Protein AF-A0A961L2D4-F1 (afdb_monomer_lite)

Structure (mmCIF, N/CA/C/O backbone):
data_AF-A0A961L2D4-F1
#
_entry.id   AF-A0A961L2D4-F1
#
loop_
_atom_site.group_PDB
_atom_site.id
_atom_site.type_symbol
_atom_site.label_atom_id
_atom_site.label_alt_id
_atom_site.label_comp_id
_atom_site.label_asym_id
_atom_site.label_entity_id
_atom_site.label_seq_id
_atom_site.pdbx_PDB_ins_code
_atom_site.Cartn_x
_atom_site.Cartn_y
_atom_site.Cartn_z
_atom_site.occupancy
_atom_site.B_iso_or_equiv
_atom_site.auth_seq_id
_atom_site.auth_comp_id
_atom_site.auth_asym_id
_atom_site.auth_atom_id
_atom_site.pdbx_PDB_model_num
ATOM 1 N N . MET A 1 1 ? 41.722 19.136 -21.940 1.00 63.66 1 MET A N 1
ATOM 2 C CA . MET A 1 1 ? 40.321 19.540 -21.695 1.00 63.66 1 MET A CA 1
ATOM 3 C C . MET A 1 1 ? 39.456 18.345 -22.077 1.00 63.66 1 MET A C 1
ATOM 5 O O . MET A 1 1 ? 39.375 18.040 -23.257 1.00 63.66 1 MET A O 1
ATOM 9 N N . ALA A 1 2 ? 38.974 17.570 -21.103 1.00 71.12 2 ALA A N 1
ATOM 10 C CA . ALA A 1 2 ? 38.171 16.370 -21.351 1.00 71.12 2 ALA A CA 1
ATOM 11 C C . ALA A 1 2 ? 36.690 16.747 -21.249 1.00 71.12 2 ALA A C 1
ATOM 13 O O . ALA A 1 2 ? 36.273 17.305 -20.235 1.00 71.12 2 ALA A O 1
ATOM 14 N N . TYR A 1 3 ? 35.920 16.497 -22.305 1.00 70.62 3 TYR A N 1
ATOM 15 C CA . TYR A 1 3 ? 34.476 16.712 -22.280 1.00 70.62 3 TYR A CA 1
ATOM 16 C C . TYR A 1 3 ? 33.825 15.609 -21.437 1.00 70.62 3 TYR A C 1
ATOM 18 O O . TYR A 1 3 ? 34.199 14.445 -21.594 1.00 70.62 3 TYR A O 1
ATOM 26 N N . PRO A 1 4 ? 32.879 15.931 -20.537 1.00 74.56 4 PRO A N 1
ATOM 27 C CA . PRO A 1 4 ? 32.135 14.900 -19.838 1.00 74.56 4 PRO A CA 1
ATOM 28 C C . PRO A 1 4 ? 31.274 14.162 -20.860 1.00 74.56 4 PRO A C 1
ATOM 30 O O . PRO A 1 4 ? 30.422 14.760 -21.519 1.00 74.56 4 PRO A O 1
ATOM 33 N N . GLU A 1 5 ? 31.507 12.862 -21.006 1.00 71.25 5 GLU A N 1
ATOM 34 C CA . GLU A 1 5 ? 30.632 12.015 -21.801 1.00 71.25 5 GLU A CA 1
ATOM 35 C C . GLU A 1 5 ? 29.246 12.020 -21.162 1.00 71.25 5 GLU A C 1
ATOM 37 O O . GLU A 1 5 ? 29.031 11.496 -20.064 1.00 71.25 5 GLU A O 1
ATOM 42 N N . ILE A 1 6 ? 28.297 12.664 -21.839 1.00 71.88 6 ILE A N 1
ATOM 43 C CA . ILE A 1 6 ? 26.898 12.655 -21.439 1.00 71.88 6 ILE A CA 1
ATOM 44 C C . ILE A 1 6 ? 26.417 11.217 -21.618 1.00 71.88 6 ILE A C 1
ATOM 46 O O . ILE A 1 6 ? 26.108 10.781 -22.724 1.00 71.88 6 ILE A O 1
ATOM 50 N N . ARG A 1 7 ? 26.370 10.463 -20.517 1.00 68.69 7 ARG A N 1
ATOM 51 C CA . ARG A 1 7 ? 25.715 9.157 -20.479 1.00 68.69 7 ARG A CA 1
ATOM 52 C C . ARG A 1 7 ? 24.228 9.379 -20.722 1.00 68.69 7 ARG A C 1
ATOM 54 O O . ARG A 1 7 ? 23.488 9.740 -19.810 1.00 68.69 7 ARG A O 1
ATOM 61 N N . THR A 1 8 ? 23.789 9.182 -21.957 1.00 67.69 8 THR A N 1
ATOM 62 C CA . THR A 1 8 ? 22.372 9.131 -22.295 1.00 67.69 8 THR A CA 1
ATOM 63 C C . THR A 1 8 ? 21.786 7.880 -21.648 1.00 67.69 8 THR A C 1
ATOM 65 O O . THR A 1 8 ? 21.996 6.755 -22.098 1.00 67.69 8 THR A O 1
ATOM 68 N N . ALA A 1 9 ? 21.082 8.058 -20.528 1.00 67.31 9 ALA A N 1
ATOM 69 C CA . ALA A 1 9 ? 20.264 6.987 -19.982 1.00 67.31 9 ALA A CA 1
ATOM 70 C C . ALA A 1 9 ? 19.214 6.606 -21.042 1.00 67.31 9 ALA A C 1
ATOM 72 O O . ALA A 1 9 ? 18.616 7.505 -21.645 1.00 67.31 9 ALA A O 1
ATOM 73 N N . PRO A 1 10 ? 18.985 5.309 -21.304 1.00 69.31 10 PRO A N 1
ATOM 74 C CA . PRO A 1 10 ? 17.974 4.900 -22.264 1.00 69.31 10 PRO A CA 1
ATOM 75 C C . PRO A 1 10 ? 16.616 5.440 -21.812 1.00 69.31 10 PRO A C 1
ATOM 77 O O . PRO A 1 10 ? 16.171 5.176 -20.693 1.00 69.31 10 PRO A O 1
ATOM 80 N N . SER A 1 11 ? 15.970 6.222 -22.680 1.00 67.56 11 SER A N 1
ATOM 81 C CA . SER A 1 11 ? 14.619 6.711 -22.424 1.00 67.56 11 SER A CA 1
ATOM 82 C C . SER A 1 11 ? 13.685 5.505 -22.295 1.00 67.56 11 SER A C 1
ATOM 84 O O . SER A 1 11 ? 13.675 4.655 -23.195 1.00 67.56 11 SER A O 1
ATOM 86 N N . PRO A 1 12 ? 12.927 5.372 -21.192 1.00 72.19 12 PRO A N 1
ATOM 87 C CA . PRO A 1 12 ? 11.986 4.279 -21.044 1.00 72.19 12 PRO A CA 1
ATOM 88 C C . PRO A 1 12 ? 10.950 4.384 -22.161 1.00 72.19 12 PRO A C 1
ATOM 90 O O . PRO A 1 12 ? 10.169 5.333 -22.224 1.00 72.19 12 PRO A O 1
ATOM 93 N N . GLY A 1 13 ? 10.954 3.393 -23.052 1.00 85.06 13 GLY A N 1
ATOM 94 C CA . GLY A 1 13 ? 9.979 3.314 -24.130 1.00 85.06 13 GLY A CA 1
ATOM 95 C C . GLY A 1 13 ? 8.539 3.291 -23.595 1.00 85.06 13 GLY A C 1
ATOM 96 O O . GLY A 1 13 ? 8.302 2.991 -22.419 1.00 85.06 13 GLY A O 1
ATOM 97 N N . PRO A 1 14 ? 7.542 3.545 -24.453 1.00 85.94 14 PRO A N 1
ATOM 98 C CA . PRO A 1 14 ? 6.137 3.680 -24.051 1.00 85.94 14 PRO A CA 1
ATOM 99 C C . PRO A 1 14 ? 5.602 2.473 -23.257 1.00 85.94 14 PRO A C 1
ATOM 101 O O . PRO A 1 14 ? 4.789 2.637 -22.349 1.00 85.94 14 PRO A O 1
ATOM 104 N N . VAL A 1 15 ? 6.114 1.267 -23.520 1.00 85.56 15 VAL A N 1
ATOM 105 C CA . VAL A 1 15 ? 5.776 0.037 -22.779 1.00 85.56 15 VAL A CA 1
ATOM 106 C C . VAL A 1 15 ? 6.269 0.078 -21.323 1.00 85.56 15 VAL A C 1
ATOM 108 O O . VAL A 1 15 ? 5.560 -0.337 -20.401 1.00 85.56 15 VAL A O 1
ATOM 111 N N . ALA A 1 16 ? 7.468 0.614 -21.081 1.00 85.69 16 ALA A N 1
ATOM 112 C CA . ALA A 1 16 ? 8.013 0.774 -19.734 1.00 85.69 16 ALA A CA 1
ATOM 113 C C . ALA A 1 16 ? 7.207 1.812 -18.934 1.00 85.69 16 ALA A C 1
ATOM 115 O O . ALA A 1 16 ? 6.898 1.594 -17.763 1.00 85.69 16 ALA A O 1
ATOM 116 N N . LEU A 1 17 ? 6.770 2.894 -19.586 1.00 86.00 17 LEU A N 1
ATOM 117 C CA . LEU A 1 17 ? 5.888 3.883 -18.966 1.00 86.00 17 LEU A CA 1
ATOM 118 C C . LEU A 1 17 ? 4.511 3.288 -18.629 1.00 86.00 17 LEU A C 1
ATOM 120 O O . LEU A 1 17 ? 4.030 3.428 -17.502 1.00 86.00 17 LEU A O 1
ATOM 124 N N . ALA A 1 18 ? 3.899 2.572 -19.575 1.00 87.56 18 ALA A N 1
ATOM 125 C CA . ALA A 1 18 ? 2.601 1.931 -19.379 1.00 87.56 18 ALA A CA 1
ATOM 126 C C . ALA A 1 18 ? 2.636 0.900 -18.241 1.00 87.56 18 ALA A C 1
ATOM 128 O O . ALA A 1 18 ? 1.739 0.870 -17.398 1.00 87.56 18 ALA A O 1
ATOM 129 N N . SER A 1 19 ? 3.696 0.091 -18.159 1.00 89.38 19 SER A N 1
ATOM 130 C CA . SER A 1 19 ? 3.861 -0.888 -17.078 1.00 89.38 19 SER A CA 1
ATOM 131 C C . SER A 1 19 ? 4.108 -0.228 -15.716 1.00 89.38 19 SER A C 1
ATOM 133 O O . SER A 1 19 ? 3.552 -0.677 -14.708 1.00 89.38 19 SER A O 1
ATOM 135 N N . ALA A 1 20 ? 4.855 0.879 -15.662 1.00 86.19 20 ALA A N 1
ATOM 136 C CA . ALA A 1 20 ? 5.017 1.671 -14.444 1.00 86.19 20 ALA A CA 1
ATOM 137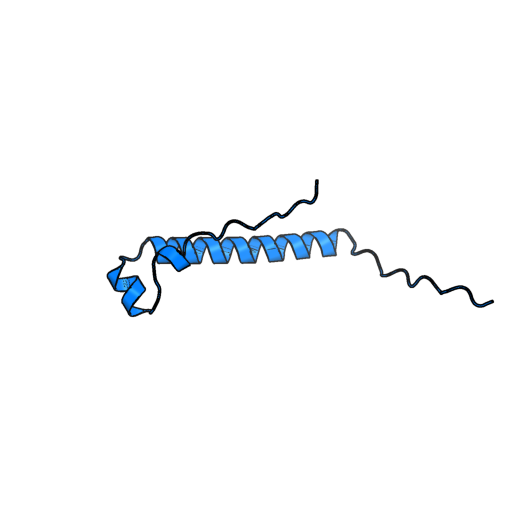 C C . ALA A 1 20 ? 3.679 2.262 -13.962 1.00 86.19 20 ALA A C 1
ATOM 139 O O . ALA A 1 20 ? 3.357 2.176 -12.771 1.00 86.19 20 ALA A O 1
ATOM 140 N N . LEU A 1 21 ? 2.868 2.788 -14.885 1.00 87.56 21 LEU A N 1
ATOM 141 C CA . LEU A 1 21 ? 1.540 3.319 -14.588 1.00 87.56 21 LEU A CA 1
ATOM 142 C C . LEU A 1 21 ? 0.582 2.215 -14.126 1.00 87.56 21 LEU A C 1
ATOM 144 O O . LEU A 1 21 ? -0.084 2.371 -13.103 1.00 87.56 21 LEU A O 1
ATOM 148 N N . ALA A 1 22 ? 0.565 1.069 -14.811 1.00 89.19 22 ALA A N 1
ATOM 149 C CA . ALA A 1 22 ? -0.253 -0.083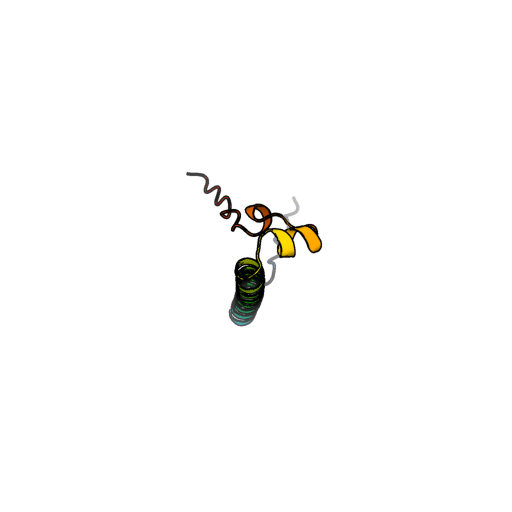 -14.441 1.00 89.19 22 ALA A CA 1
ATOM 150 C C . ALA A 1 22 ? 0.099 -0.606 -13.040 1.00 89.19 22 ALA A C 1
ATOM 152 O O . ALA A 1 22 ? -0.792 -0.844 -12.223 1.00 89.19 22 ALA A O 1
ATOM 153 N N . ARG A 1 23 ? 1.396 -0.715 -12.717 1.00 88.50 23 ARG A N 1
ATOM 154 C CA . ARG A 1 23 ? 1.878 -1.066 -11.370 1.00 88.50 23 ARG A CA 1
ATOM 155 C C . ARG A 1 23 ? 1.383 -0.080 -10.318 1.00 88.50 23 ARG A C 1
ATOM 157 O O . ARG A 1 23 ? 0.860 -0.496 -9.284 1.00 88.50 23 ARG A O 1
ATOM 164 N N . ARG A 1 24 ? 1.521 1.223 -10.583 1.00 90.31 24 ARG A N 1
ATOM 165 C CA . ARG A 1 24 ? 1.067 2.274 -9.663 1.00 90.31 24 ARG A CA 1
ATOM 166 C C . ARG A 1 24 ? -0.444 2.217 -9.460 1.00 90.31 24 ARG A C 1
ATOM 168 O O . ARG A 1 24 ? -0.907 2.286 -8.323 1.00 90.31 24 ARG A O 1
ATOM 175 N N . TRP A 1 25 ? -1.206 2.044 -10.537 1.00 84.50 25 TRP A N 1
ATOM 176 C CA . TRP A 1 25 ? -2.658 1.928 -10.479 1.00 84.50 25 TRP A CA 1
ATOM 177 C C . TRP A 1 25 ? -3.102 0.684 -9.708 1.00 84.50 25 TRP A C 1
ATOM 179 O O . TRP A 1 25 ? -3.995 0.771 -8.865 1.00 84.50 25 TRP A O 1
ATOM 189 N N . ARG A 1 26 ? -2.433 -0.456 -9.913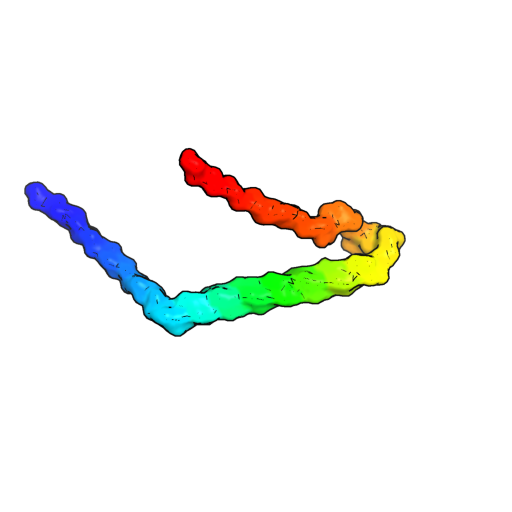 1.00 88.75 26 ARG A N 1
ATOM 190 C CA . ARG A 1 26 ? -2.707 -1.696 -9.178 1.00 88.75 26 ARG A CA 1
ATOM 191 C C . ARG A 1 26 ? -2.447 -1.526 -7.683 1.00 88.75 26 ARG A C 1
ATOM 193 O O . ARG A 1 26 ? -3.339 -1.837 -6.895 1.00 88.75 26 ARG A O 1
ATOM 200 N N . ALA A 1 27 ? -1.313 -0.941 -7.296 1.00 86.69 27 ALA A N 1
ATOM 201 C CA . ALA A 1 27 ? -1.017 -0.622 -5.897 1.00 86.69 27 ALA A CA 1
ATOM 202 C C . ALA A 1 27 ? -2.077 0.312 -5.288 1.00 86.69 27 ALA A C 1
ATOM 204 O O . ALA A 1 27 ? -2.591 0.057 -4.199 1.00 86.69 27 ALA A O 1
ATOM 205 N N . TRP A 1 28 ? -2.486 1.347 -6.026 1.00 80.06 28 TRP A N 1
ATOM 206 C CA . TRP A 1 28 ? -3.536 2.261 -5.580 1.00 80.06 28 TRP A CA 1
ATOM 207 C C . TRP A 1 28 ? -4.904 1.577 -5.446 1.00 80.06 28 TRP A C 1
ATOM 209 O O . TRP A 1 28 ? -5.654 1.848 -4.508 1.00 80.06 28 TRP A O 1
ATOM 219 N N . SER A 1 29 ? -5.243 0.667 -6.361 1.00 84.25 29 SER A N 1
ATOM 220 C CA . SER A 1 29 ? -6.479 -0.117 -6.300 1.00 84.25 29 SER A CA 1
ATOM 221 C C . SER A 1 29 ? -6.501 -1.064 -5.096 1.00 84.25 29 SER A C 1
ATOM 223 O O . SER A 1 29 ? -7.509 -1.116 -4.390 1.00 84.25 29 SER A O 1
ATOM 225 N N . MET A 1 30 ? -5.378 -1.733 -4.805 1.00 86.12 30 MET A N 1
ATOM 226 C CA . MET A 1 30 ? -5.223 -2.601 -3.636 1.00 86.12 30 MET A CA 1
ATOM 227 C C . MET A 1 30 ? -5.348 -1.798 -2.344 1.00 86.12 30 MET A C 1
ATOM 229 O O . MET A 1 30 ? -6.156 -2.150 -1.488 1.00 86.12 30 MET A O 1
ATOM 233 N N . ALA A 1 31 ? -4.648 -0.665 -2.244 1.00 82.56 31 ALA A N 1
ATOM 234 C CA . ALA A 1 31 ? -4.742 0.225 -1.091 1.00 82.56 31 ALA A CA 1
ATOM 235 C C . ALA A 1 31 ? -6.176 0.734 -0.873 1.00 82.56 31 ALA A C 1
ATOM 237 O O . ALA A 1 31 ? -6.674 0.728 0.249 1.00 82.56 31 ALA A O 1
ATOM 238 N N . ARG A 1 32 ? -6.893 1.123 -1.937 1.00 83.50 32 ARG A N 1
ATOM 239 C CA . ARG A 1 32 ? -8.308 1.520 -1.831 1.00 83.50 32 ARG A CA 1
ATOM 240 C C . ARG A 1 32 ? -9.210 0.384 -1.365 1.00 83.50 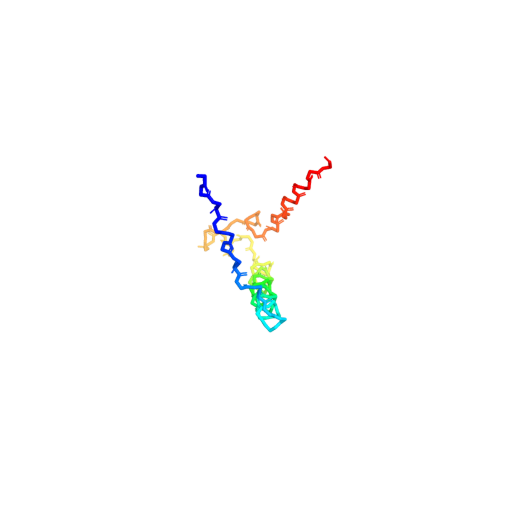32 ARG A C 1
ATOM 242 O O . ARG A 1 32 ? -10.130 0.636 -0.591 1.00 83.50 32 ARG A O 1
ATOM 249 N N . ARG 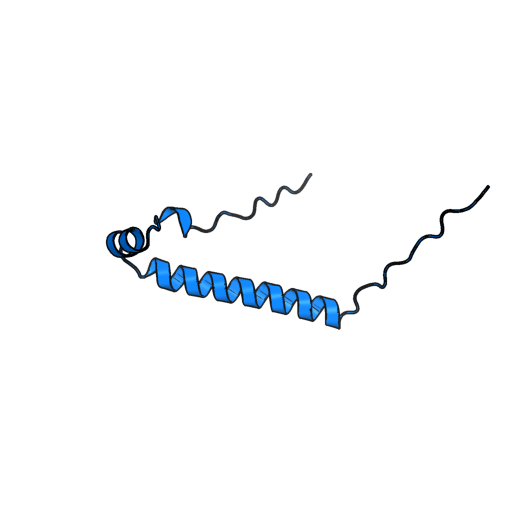A 1 33 ? -8.981 -0.844 -1.836 1.00 84.56 33 ARG A N 1
ATOM 250 C CA . ARG A 1 33 ? -9.769 -2.013 -1.424 1.00 84.56 33 ARG A CA 1
ATOM 251 C C . ARG A 1 33 ? -9.517 -2.355 0.044 1.00 84.56 33 ARG A C 1
ATOM 253 O O . ARG A 1 33 ? -10.484 -2.537 0.773 1.00 84.56 33 ARG A O 1
ATOM 260 N N . ALA A 1 34 ? -8.258 -2.338 0.480 1.00 82.00 34 ALA A N 1
ATOM 261 C CA . ALA A 1 34 ? -7.883 -2.511 1.881 1.00 82.00 34 ALA A CA 1
ATOM 262 C C . ALA A 1 34 ? -8.528 -1.437 2.771 1.00 82.00 34 ALA A C 1
ATOM 264 O O . ALA A 1 34 ? -9.203 -1.765 3.739 1.00 82.00 34 ALA A O 1
ATOM 265 N N . ARG A 1 35 ? -8.441 -0.156 2.386 1.00 80.62 35 ARG A N 1
ATOM 266 C CA . ARG A 1 35 ? -9.108 0.935 3.117 1.00 80.62 35 ARG A CA 1
ATOM 267 C C . ARG A 1 35 ? -10.623 0.777 3.169 1.00 80.62 35 ARG A C 1
ATOM 269 O O . ARG A 1 35 ? -11.213 1.075 4.195 1.00 80.62 35 ARG A O 1
ATOM 276 N N . ARG A 1 36 ? -11.274 0.318 2.093 1.00 81.19 36 ARG A N 1
ATOM 277 C CA . ARG A 1 36 ? -12.721 0.033 2.111 1.00 81.19 36 ARG A CA 1
ATOM 278 C C . ARG A 1 36 ? -13.072 -1.098 3.072 1.00 81.19 36 ARG A C 1
ATOM 280 O O . ARG A 1 36 ? -14.043 -0.955 3.801 1.00 81.19 36 ARG A O 1
ATOM 287 N N . ALA A 1 37 ? -12.280 -2.169 3.093 1.00 81.31 37 ALA A N 1
ATOM 288 C CA . ALA A 1 37 ? -12.465 -3.258 4.047 1.00 81.31 37 ALA A CA 1
ATOM 289 C C . ALA A 1 37 ? -12.321 -2.755 5.494 1.00 81.31 37 ALA A C 1
ATOM 291 O O . ALA A 1 37 ? -13.194 -3.003 6.315 1.00 81.31 37 ALA A O 1
ATOM 292 N N . LEU A 1 38 ? -11.291 -1.949 5.772 1.00 78.44 38 LEU A N 1
ATOM 293 C CA . LEU A 1 38 ? -11.057 -1.357 7.093 1.00 78.44 38 LEU A CA 1
ATOM 294 C C . LEU A 1 38 ? -12.108 -0.300 7.481 1.00 78.44 38 LEU A C 1
ATOM 296 O O . LEU A 1 38 ? -12.470 -0.188 8.647 1.00 78.44 38 LEU A O 1
ATOM 300 N N . ARG A 1 39 ? -12.643 0.465 6.522 1.00 77.06 39 ARG A N 1
ATOM 301 C CA . ARG A 1 39 ? -13.753 1.406 6.763 1.00 77.06 39 ARG A CA 1
ATOM 302 C C . ARG A 1 39 ? -15.048 0.702 7.159 1.00 77.06 39 ARG A C 1
ATOM 304 O O . ARG A 1 39 ? -15.844 1.303 7.866 1.00 77.06 39 ARG A O 1
ATOM 311 N N . GLY A 1 40 ? -15.252 -0.537 6.714 1.00 78.31 40 GLY A N 1
ATOM 312 C CA . GLY A 1 40 ? -16.391 -1.357 7.127 1.00 78.31 40 GLY A CA 1
ATOM 313 C C . GLY A 1 40 ? -16.272 -1.917 8.548 1.00 78.31 40 GLY A C 1
ATOM 314 O O . GLY A 1 40 ? -17.268 -2.384 9.090 1.00 78.31 40 GLY A O 1
ATOM 315 N N . LEU A 1 41 ? -15.084 -1.870 9.160 1.00 80.75 41 LEU A N 1
ATOM 316 C CA . LEU A 1 41 ? -14.872 -2.318 10.536 1.00 80.75 41 LEU A CA 1
ATOM 317 C C . LEU A 1 41 ? -15.282 -1.232 11.535 1.00 80.75 41 LEU A C 1
ATOM 319 O O . LEU A 1 41 ? -15.058 -0.040 11.303 1.00 80.75 41 LEU A O 1
ATOM 323 N N . SER A 1 42 ? -15.853 -1.643 12.668 1.00 77.38 42 SER A N 1
ATOM 324 C CA . SER A 1 42 ? -16.121 -0.751 13.803 1.00 77.38 42 SER A CA 1
ATOM 325 C C . SER A 1 42 ? -14.808 -0.280 14.448 1.00 77.38 42 SER A C 1
ATOM 327 O O . SER A 1 42 ? -13.762 -0.900 14.256 1.00 77.38 42 SER A O 1
ATOM 329 N N . ASP A 1 43 ? -14.841 0.811 15.219 1.00 78.88 43 ASP A N 1
ATOM 330 C CA . ASP A 1 43 ? -13.637 1.319 15.901 1.00 78.88 43 ASP A CA 1
ATOM 331 C C . ASP A 1 43 ? -13.048 0.292 16.878 1.00 78.88 43 ASP A C 1
ATOM 333 O O . ASP A 1 43 ? -11.831 0.191 17.006 1.00 78.88 43 ASP A O 1
ATOM 337 N N . ALA A 1 44 ? -13.899 -0.520 17.513 1.00 79.00 44 ALA A N 1
ATOM 338 C CA . ALA A 1 44 ? -13.466 -1.603 18.389 1.00 79.00 44 ALA A CA 1
ATOM 339 C C . ALA A 1 44 ? -12.688 -2.681 17.617 1.00 79.00 44 ALA A C 1
ATOM 341 O O . ALA A 1 44 ? -11.616 -3.092 18.051 1.00 79.00 44 ALA A O 1
ATOM 342 N N . SER A 1 45 ? -13.180 -3.085 16.442 1.00 82.44 45 SER A N 1
ATOM 343 C CA . SER A 1 45 ? -12.500 -4.068 15.589 1.00 82.44 45 SER A CA 1
ATOM 344 C C . SER A 1 45 ? -11.197 -3.537 14.990 1.00 82.44 45 SER A C 1
ATOM 346 O O . SER A 1 45 ? -10.269 -4.308 14.781 1.00 82.44 45 SER A O 1
ATOM 348 N N . LEU A 1 46 ? -11.102 -2.232 14.713 1.00 85.50 46 LEU A N 1
ATOM 349 C CA . LEU A 1 46 ? -9.835 -1.616 14.312 1.00 85.50 46 LEU A CA 1
ATOM 350 C C . LEU A 1 46 ? -8.823 -1.606 15.457 1.00 85.50 46 LEU A C 1
ATOM 352 O O . LEU A 1 46 ? -7.657 -1.934 15.252 1.00 85.50 46 LEU A O 1
ATOM 356 N N . ARG A 1 47 ? -9.280 -1.274 16.663 1.00 84.88 47 ARG A N 1
ATOM 357 C CA . ARG A 1 47 ? -8.431 -1.210 17.851 1.00 84.88 47 ARG A CA 1
ATOM 358 C C . ARG A 1 47 ? -7.889 -2.581 18.253 1.00 84.88 47 ARG A C 1
ATOM 360 O O . ARG A 1 47 ? -6.756 -2.659 18.712 1.00 84.88 47 ARG A O 1
ATOM 367 N N . ASP A 1 48 ? -8.661 -3.639 18.023 1.00 89.12 48 ASP A N 1
ATOM 368 C CA . ASP A 1 48 ? -8.247 -5.030 18.244 1.00 89.12 48 ASP A CA 1
ATOM 369 C C . ASP A 1 48 ? -7.031 -5.428 17.385 1.00 89.12 48 ASP A C 1
ATOM 371 O O . ASP A 1 48 ? -6.098 -6.064 17.863 1.00 89.12 48 ASP A O 1
ATOM 375 N N . ILE A 1 49 ? -6.969 -4.946 16.139 1.00 84.88 49 ILE A N 1
ATOM 376 C CA . ILE A 1 49 ? -5.808 -5.124 15.247 1.00 84.88 49 ILE A CA 1
ATOM 377 C C . ILE A 1 49 ? -4.754 -4.012 15.395 1.00 84.88 49 ILE A C 1
ATOM 379 O O . ILE A 1 49 ? -3.865 -3.884 14.552 1.00 84.88 49 ILE A O 1
ATOM 383 N N . GLY A 1 50 ? -4.850 -3.197 16.452 1.00 85.06 50 GLY A N 1
ATOM 384 C CA . GLY A 1 50 ? -3.900 -2.127 16.763 1.00 85.06 50 GLY A CA 1
ATOM 385 C C . GLY A 1 50 ? -3.947 -0.929 15.810 1.00 85.06 50 GLY A C 1
ATOM 386 O O . GLY A 1 50 ? -2.969 -0.192 15.722 1.00 85.06 50 GLY A O 1
ATOM 387 N N . LEU A 1 51 ? -5.050 -0.738 15.081 1.00 84.31 51 LEU A N 1
ATOM 388 C CA . LEU A 1 51 ? -5.244 0.386 14.168 1.00 84.31 51 LEU A CA 1
ATOM 389 C C . LEU A 1 51 ? -6.217 1.416 14.740 1.00 84.31 51 LEU A C 1
ATOM 391 O O . LEU A 1 51 ? -7.230 1.089 15.357 1.00 84.31 51 LEU A O 1
ATOM 395 N N . GLU A 1 52 ? -5.954 2.680 14.433 1.00 82.69 52 GLU A N 1
ATOM 396 C CA . GLU A 1 52 ? -6.859 3.786 14.724 1.00 82.69 52 GLU A CA 1
ATOM 397 C C . GLU A 1 52 ? -7.467 4.361 13.441 1.00 82.69 52 GLU A C 1
ATOM 399 O O . GLU A 1 52 ? -6.848 4.365 12.374 1.00 82.69 52 GLU A O 1
ATOM 404 N N . ARG A 1 53 ? -8.700 4.880 13.527 1.00 80.44 53 ARG A N 1
ATOM 405 C CA . ARG A 1 53 ? -9.462 5.354 12.356 1.00 80.44 53 ARG A CA 1
ATOM 406 C C . ARG A 1 53 ? -8.699 6.399 11.533 1.00 80.44 53 ARG A C 1
ATOM 408 O O . ARG A 1 53 ? -8.726 6.347 10.303 1.00 80.44 53 ARG A O 1
ATOM 415 N N . HIS A 1 54 ? -7.975 7.289 12.210 1.00 78.62 54 HIS A N 1
ATOM 416 C CA . HIS A 1 54 ? -7.185 8.357 11.597 1.00 78.62 54 HIS A CA 1
ATOM 417 C C . HIS A 1 54 ? -6.012 7.832 10.742 1.00 78.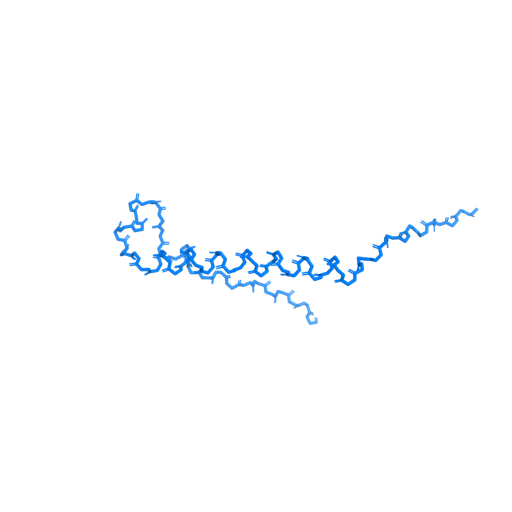62 54 HIS A C 1
ATOM 419 O O . HIS A 1 54 ? -5.585 8.500 9.807 1.00 78.62 54 HIS A O 1
ATOM 425 N N . GLN A 1 55 ? -5.521 6.614 10.998 1.00 75.56 55 GLN A N 1
ATOM 426 C CA . GLN A 1 55 ? -4.433 5.990 10.229 1.00 75.56 55 GLN A CA 1
ATOM 427 C C . GLN A 1 55 ? -4.907 5.425 8.880 1.00 75.56 55 GLN A C 1
ATOM 429 O O . GLN A 1 55 ? -4.108 5.142 7.987 1.00 75.56 55 GLN A O 1
ATOM 434 N N . ILE A 1 56 ? -6.220 5.235 8.723 1.00 73.25 56 ILE A N 1
ATOM 435 C CA . ILE A 1 56 ? -6.849 4.710 7.502 1.00 73.25 56 ILE A CA 1
ATOM 436 C C . ILE A 1 56 ? -7.280 5.859 6.585 1.00 73.25 56 ILE A C 1
ATOM 438 O O . ILE A 1 56 ? -7.492 5.655 5.380 1.00 73.25 56 ILE A O 1
ATOM 442 N N . GLU A 1 57 ? -7.423 7.065 7.138 1.00 73.06 57 GLU A N 1
ATOM 443 C CA . GLU A 1 57 ? -7.734 8.247 6.355 1.00 73.06 57 GLU A CA 1
ATOM 444 C C . GLU A 1 57 ? -6.633 8.516 5.324 1.00 73.06 57 GLU A C 1
ATOM 446 O O . GLU A 1 57 ? -5.444 8.305 5.580 1.00 73.06 57 GLU A O 1
ATOM 451 N N . PRO A 1 58 ? -7.009 8.903 4.095 1.00 63.25 58 PRO A N 1
ATOM 452 C CA . PRO A 1 58 ? -6.025 9.231 3.088 1.00 63.25 58 PRO A CA 1
ATOM 453 C C . PRO A 1 58 ? -5.237 10.456 3.553 1.00 63.25 58 PRO A C 1
ATOM 455 O O . PRO A 1 58 ? -5.755 11.567 3.529 1.00 63.25 58 PRO A O 1
ATOM 458 N N . VAL A 1 59 ? -3.967 10.254 3.909 1.00 62.22 59 VAL A N 1
ATOM 459 C CA . VAL A 1 59 ? -2.983 11.337 3.929 1.00 62.22 59 VAL A CA 1
ATOM 460 C C . VAL A 1 59 ? -2.981 11.913 2.517 1.00 62.22 59 VAL A C 1
ATOM 462 O O . VAL A 1 59 ? -2.638 11.211 1.557 1.00 62.22 59 VAL A O 1
ATOM 465 N N . ALA A 1 60 ? -3.486 13.139 2.367 1.00 55.03 60 ALA A N 1
ATOM 466 C CA . ALA A 1 60 ? -3.444 13.832 1.092 1.00 55.03 60 ALA A CA 1
ATOM 467 C C . ALA A 1 60 ? -1.982 13.831 0.625 1.00 55.03 60 ALA A C 1
ATOM 469 O O . ALA A 1 60 ? -1.103 14.126 1.438 1.00 55.03 60 ALA A O 1
ATOM 470 N N . PRO A 1 61 ? -1.682 13.453 -0.632 1.00 56.38 61 PRO A N 1
ATOM 471 C CA . PRO A 1 61 ? -0.334 13.633 -1.132 1.00 56.38 61 PRO A CA 1
ATOM 472 C C . PRO A 1 61 ? -0.008 15.116 -0.969 1.00 56.38 61 PRO A C 1
ATOM 474 O O . PRO A 1 61 ? -0.728 15.959 -1.507 1.00 56.38 61 PRO A O 1
ATOM 477 N N . GLU A 1 62 ? 1.030 15.427 -0.190 1.00 56.59 62 GLU A N 1
ATOM 478 C CA . GLU A 1 62 ? 1.594 16.769 -0.138 1.00 56.59 62 GLU A CA 1
ATOM 479 C C . GLU A 1 62 ? 2.163 17.047 -1.534 1.00 56.59 62 GLU A C 1
ATOM 481 O O . GLU A 1 62 ? 3.321 16.794 -1.853 1.00 56.59 62 GLU A O 1
ATOM 486 N N . TRP A 1 63 ? 1.326 17.458 -2.478 1.00 56.56 63 TRP A N 1
ATOM 487 C CA . TRP A 1 63 ? 1.849 17.897 -3.756 1.00 56.56 63 TRP A CA 1
ATOM 488 C C . TRP A 1 63 ? 2.389 19.303 -3.534 1.00 56.56 63 TRP A C 1
ATOM 490 O O . TRP A 1 63 ? 1.715 20.299 -3.776 1.00 56.56 63 TRP A O 1
ATOM 500 N N . ARG A 1 64 ? 3.610 19.379 -2.996 1.00 47.25 64 ARG A N 1
ATOM 501 C CA . ARG A 1 64 ? 4.378 20.616 -2.896 1.00 47.25 64 ARG A CA 1
ATOM 502 C C . ARG A 1 64 ? 4.892 20.960 -4.291 1.00 47.25 64 ARG A C 1
ATOM 504 O O . ARG A 1 64 ? 6.029 20.652 -4.637 1.00 47.25 64 ARG A O 1
ATOM 511 N N . TRP A 1 65 ? 4.016 21.528 -5.114 1.00 50.69 65 TRP A N 1
ATOM 512 C CA . TRP A 1 65 ? 4.421 22.209 -6.339 1.00 50.69 65 TRP A CA 1
ATOM 513 C C . TRP A 1 65 ? 5.162 23.492 -5.933 1.00 50.69 65 TRP A C 1
ATOM 515 O O . TRP A 1 65 ? 4.591 24.277 -5.173 1.00 50.69 65 TRP A O 1
ATOM 525 N N . PRO A 1 66 ? 6.411 23.723 -6.369 1.00 60.59 66 PRO A N 1
ATOM 526 C CA . PRO A 1 66 ? 6.971 25.062 -6.329 1.00 60.59 66 PRO A CA 1
ATOM 527 C C . PRO A 1 66 ? 6.261 25.871 -7.424 1.00 60.59 66 PRO A C 1
ATOM 529 O O . PRO A 1 66 ? 6.251 25.461 -8.587 1.00 60.59 66 PRO A O 1
ATOM 532 N N . LEU A 1 67 ? 5.589 26.950 -7.024 1.00 54.91 67 LEU A N 1
ATOM 533 C CA . LEU A 1 67 ? 5.246 28.052 -7.925 1.00 54.91 67 LEU A CA 1
ATOM 534 C C . LEU A 1 67 ? 6.509 28.864 -8.219 1.00 54.91 67 LEU A C 1
ATOM 536 O O . LEU A 1 67 ? 7.336 28.992 -7.286 1.00 54.91 67 LEU A O 1
#

Foldseek 3Di:
DDDPDPPPDPDQPPVSVVVVVVVVVVVVVVLVVVLVVVVPDDQVRCVVVPHGPVVSDDPPPPPPDDD

Radius of gyration: 20.82 Å; chains: 1; bounding box: 57×33×42 Å

pLDDT: mean 76.75, std 10.75, range [47.25, 90.31]

Secondary structure (DSSP, 8-state):
-PPP----PPP--HHHHHHHHHHHHHHHHHHHHHHHHHHTS-HHHHHHTT--HHHHS----------

Sequence (67 aa):
MAYPEIRTAPSPGPVALASALARRWRAWSMARRARRALRGLSDASLRDIGLERHQIEPVAPEWRWPL